Protein AF-A0AAE3B907-F1 (afdb_monomer_lite)

Structure (mmCIF, N/CA/C/O backbone):
data_AF-A0AAE3B907-F1
#
_entry.id   AF-A0AAE3B907-F1
#
loop_
_atom_site.group_PDB
_atom_site.id
_atom_site.type_symbol
_atom_site.label_atom_id
_atom_site.label_alt_id
_atom_site.label_comp_id
_atom_site.label_asym_id
_atom_site.label_entity_id
_atom_site.label_seq_id
_atom_site.pdbx_PDB_ins_code
_atom_site.Cartn_x
_atom_site.Cartn_y
_atom_site.Cartn_z
_atom_site.occupancy
_atom_site.B_iso_or_equiv
_atom_site.auth_seq_id
_atom_site.auth_comp_id
_atom_site.auth_asym_id
_atom_site.auth_atom_id
_atom_site.pdbx_PDB_model_num
ATOM 1 N N . MET A 1 1 ? 3.449 -10.486 8.007 1.00 78.25 1 MET A N 1
ATOM 2 C CA . MET A 1 1 ? 4.453 -10.487 6.914 1.00 78.25 1 MET A CA 1
ATOM 3 C C . MET A 1 1 ? 4.168 -9.301 5.990 1.00 78.25 1 MET A C 1
ATOM 5 O O . MET A 1 1 ? 3.165 -8.640 6.217 1.00 78.25 1 MET A O 1
ATOM 9 N N . ILE A 1 2 ? 5.030 -8.933 5.029 1.00 87.00 2 ILE A N 1
ATOM 10 C CA . ILE A 1 2 ? 4.695 -7.805 4.121 1.00 87.00 2 ILE A CA 1
ATOM 11 C C . ILE A 1 2 ? 3.463 -8.140 3.270 1.00 87.00 2 ILE A C 1
ATOM 13 O O . ILE A 1 2 ? 2.648 -7.266 3.025 1.00 87.00 2 ILE A O 1
ATOM 17 N N . GLU A 1 3 ? 3.284 -9.414 2.917 1.00 85.62 3 GLU A N 1
ATOM 18 C CA . GLU A 1 3 ? 2.104 -9.916 2.208 1.00 85.62 3 GLU A CA 1
ATOM 19 C C . GLU A 1 3 ? 0.814 -9.634 2.992 1.00 85.62 3 GLU A C 1
ATOM 21 O O . GLU A 1 3 ? -0.099 -9.031 2.441 1.00 85.62 3 GLU A O 1
ATOM 26 N N . ASP A 1 4 ? 0.783 -9.921 4.302 1.00 87.50 4 ASP A N 1
ATOM 27 C CA . ASP A 1 4 ? -0.350 -9.550 5.173 1.00 87.50 4 ASP A CA 1
ATOM 28 C C . ASP A 1 4 ? -0.641 -8.040 5.165 1.00 87.50 4 ASP A C 1
ATOM 30 O O . ASP A 1 4 ? -1.783 -7.618 5.336 1.00 87.50 4 ASP A O 1
ATOM 34 N N . LEU A 1 5 ? 0.398 -7.207 5.047 1.00 88.25 5 LEU A N 1
ATOM 35 C CA . LEU A 1 5 ? 0.244 -5.754 5.019 1.00 88.25 5 LEU A CA 1
ATOM 36 C C . LEU A 1 5 ? -0.354 -5.294 3.692 1.00 88.25 5 LEU A C 1
ATOM 38 O O . LEU A 1 5 ? -1.205 -4.410 3.696 1.00 88.25 5 LEU A O 1
ATOM 42 N N . ILE A 1 6 ? 0.076 -5.888 2.579 1.00 91.19 6 ILE A N 1
ATOM 43 C CA . ILE A 1 6 ? -0.492 -5.626 1.255 1.00 91.19 6 ILE A CA 1
ATOM 44 C C . ILE A 1 6 ? -1.951 -6.088 1.208 1.00 91.19 6 ILE A C 1
ATOM 46 O O . ILE A 1 6 ? -2.819 -5.331 0.782 1.00 91.19 6 ILE A O 1
ATOM 50 N N . GLU A 1 7 ? -2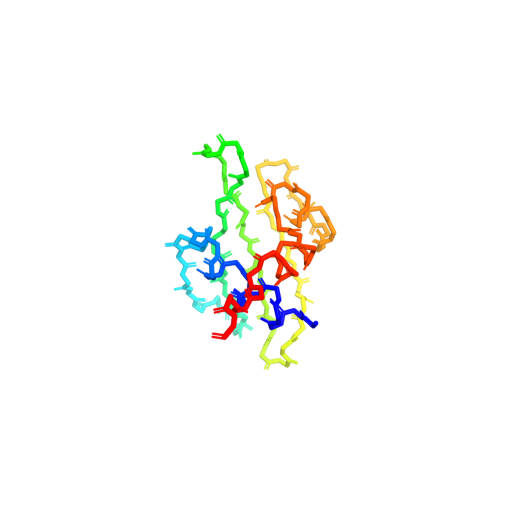.252 -7.277 1.728 1.00 91.81 7 GLU A N 1
ATOM 51 C CA . GLU A 1 7 ? -3.622 -7.784 1.846 1.00 91.81 7 GLU A CA 1
ATOM 52 C C . GLU A 1 7 ? -4.499 -6.854 2.701 1.00 91.81 7 GLU A C 1
ATOM 54 O O . GLU A 1 7 ? -5.617 -6.502 2.312 1.00 91.81 7 GLU A O 1
ATOM 59 N N . LEU A 1 8 ? -3.978 -6.388 3.841 1.00 90.50 8 LEU A N 1
ATOM 60 C CA . LEU A 1 8 ? -4.654 -5.405 4.686 1.00 90.50 8 LEU A CA 1
ATOM 61 C C . LEU A 1 8 ? -4.903 -4.093 3.934 1.00 90.50 8 LEU A C 1
ATOM 63 O O . LEU A 1 8 ? -5.999 -3.544 4.017 1.00 90.50 8 LEU A O 1
ATOM 67 N N . ALA A 1 9 ? -3.909 -3.602 3.195 1.00 90.62 9 ALA A N 1
ATOM 68 C CA . ALA A 1 9 ? -4.016 -2.378 2.414 1.00 90.62 9 ALA A CA 1
ATOM 69 C C . ALA A 1 9 ? -5.085 -2.492 1.313 1.00 90.62 9 ALA A C 1
ATOM 71 O O . ALA A 1 9 ? -5.861 -1.557 1.110 1.00 90.62 9 ALA A O 1
ATOM 72 N N . HIS A 1 10 ? -5.182 -3.645 0.646 1.00 92.19 10 HIS A N 1
ATOM 73 C CA . HIS A 1 10 ? -6.265 -3.927 -0.297 1.00 92.19 10 HIS A CA 1
ATOM 74 C C . HIS A 1 10 ? -7.627 -3.979 0.397 1.00 92.19 10 HIS A C 1
ATOM 76 O O . HIS A 1 10 ? -8.575 -3.353 -0.070 1.00 92.19 10 HIS A O 1
ATOM 82 N N . THR A 1 11 ? -7.718 -4.669 1.536 1.00 90.81 11 THR A N 1
ATOM 83 C CA . THR A 1 11 ? -8.961 -4.789 2.318 1.00 90.81 11 THR A CA 1
ATOM 84 C C . THR A 1 11 ? -9.468 -3.424 2.789 1.00 90.81 11 T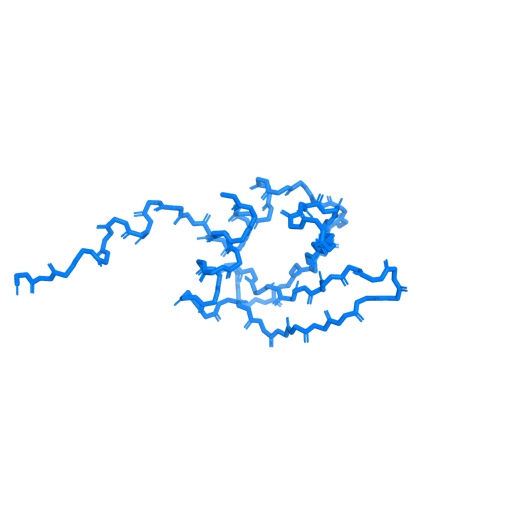HR A C 1
ATOM 86 O O . THR A 1 11 ? -10.670 -3.174 2.798 1.00 90.81 11 THR A O 1
ATOM 89 N N . GLN A 1 12 ? -8.555 -2.522 3.156 1.00 88.75 12 GLN A N 1
ATOM 90 C CA . GLN A 1 12 ? -8.871 -1.149 3.556 1.00 88.75 12 GLN A CA 1
ATOM 91 C C . GLN A 1 12 ? -9.061 -0.191 2.369 1.00 88.75 12 GLN A C 1
ATOM 93 O O . GLN A 1 12 ? -9.361 0.980 2.583 1.00 88.75 12 GLN A O 1
ATOM 98 N N . GLY A 1 13 ? -8.889 -0.658 1.127 1.00 89.44 13 GLY A N 1
ATOM 99 C CA . GLY A 1 13 ? -9.059 0.160 -0.075 1.00 89.44 13 GLY A CA 1
ATOM 100 C C . GLY A 1 13 ? -8.031 1.286 -0.224 1.00 89.44 13 GLY A C 1
ATOM 101 O O . GLY A 1 13 ? -8.278 2.235 -0.962 1.00 89.44 13 GLY A O 1
ATOM 102 N N . VAL A 1 14 ? -6.890 1.205 0.467 1.00 92.88 14 VAL A N 1
ATOM 103 C CA . VAL A 1 14 ? -5.826 2.221 0.387 1.00 92.88 14 VAL A CA 1
ATOM 104 C C . VAL A 1 14 ? -4.850 1.970 -0.761 1.00 92.88 14 VAL A C 1
ATOM 106 O O . VAL A 1 14 ? -4.095 2.872 -1.105 1.00 92.88 14 VAL A O 1
ATOM 109 N N . VAL A 1 15 ? -4.854 0.791 -1.392 1.00 94.75 15 VAL A N 1
ATOM 110 C CA . VAL A 1 15 ? -4.055 0.554 -2.609 1.00 94.75 15 VAL A CA 1
ATOM 111 C C . VAL A 1 15 ? -4.709 1.263 -3.795 1.00 94.75 15 VAL A C 1
ATOM 113 O O . VAL A 1 15 ? -5.806 0.901 -4.213 1.00 94.75 15 VAL A O 1
ATOM 116 N N . CYS A 1 16 ? -4.024 2.261 -4.348 1.00 93.44 16 CYS A N 1
ATOM 117 C CA . CYS A 1 16 ? -4.477 3.026 -5.508 1.00 93.44 16 CYS A CA 1
ATOM 118 C C . CYS A 1 16 ? -4.029 2.400 -6.833 1.00 93.44 16 CYS A C 1
ATOM 120 O O . CYS A 1 16 ? -4.766 2.430 -7.813 1.00 93.44 16 CYS A O 1
ATOM 122 N N . GLU A 1 17 ? -2.807 1.869 -6.870 1.00 93.94 17 GLU A N 1
ATOM 123 C CA . GLU A 1 17 ? -2.187 1.323 -8.077 1.00 93.94 17 GLU A CA 1
ATOM 124 C C . GLU A 1 17 ? -1.221 0.195 -7.706 1.00 93.94 17 GLU A C 1
ATOM 126 O O . GLU A 1 17 ? -0.610 0.201 -6.631 1.00 93.94 17 GLU A O 1
ATOM 131 N N . THR A 1 18 ? -1.078 -0.767 -8.614 1.00 93.69 18 THR A N 1
ATOM 132 C CA . THR A 1 18 ? -0.079 -1.832 -8.532 1.00 93.69 18 THR A CA 1
ATOM 133 C C . THR A 1 18 ? 0.613 -1.963 -9.881 1.00 93.69 18 THR A C 1
ATOM 135 O O . THR A 1 18 ? -0.049 -2.051 -10.916 1.00 93.69 18 THR A O 1
ATOM 138 N N . SER A 1 19 ? 1.939 -1.976 -9.875 1.00 93.75 19 SER A N 1
ATOM 139 C CA . SER A 1 19 ? 2.766 -2.128 -11.070 1.00 93.75 19 SER A CA 1
ATOM 140 C C . SER A 1 19 ? 4.010 -2.957 -10.754 1.00 93.75 19 SER A C 1
ATOM 142 O O . SER A 1 19 ? 4.312 -3.226 -9.596 1.00 93.75 19 SER A O 1
ATOM 144 N N . VAL A 1 20 ? 4.732 -3.399 -11.782 1.00 91.12 20 VAL A N 1
ATOM 145 C CA . VAL A 1 20 ? 6.023 -4.075 -11.607 1.00 91.12 20 VAL A CA 1
ATOM 146 C C . VAL A 1 20 ? 7.121 -3.077 -11.943 1.00 91.12 20 VAL A C 1
ATOM 148 O O . VAL A 1 20 ? 7.183 -2.554 -13.057 1.00 91.12 20 VAL A O 1
ATOM 151 N N . GLY A 1 21 ? 7.978 -2.799 -10.969 1.00 84.62 21 GLY A N 1
ATOM 152 C CA . GLY A 1 21 ? 9.120 -1.915 -11.112 1.00 84.62 21 GLY A CA 1
ATOM 153 C C . GLY A 1 21 ? 10.221 -2.520 -11.993 1.00 84.62 21 GLY A C 1
ATOM 154 O O . GLY A 1 21 ? 10.328 -3.741 -12.132 1.00 84.62 21 GLY A O 1
ATOM 155 N N . PRO A 1 22 ? 11.109 -1.681 -12.553 1.00 81.62 22 PRO A N 1
ATOM 156 C CA . PRO A 1 22 ? 12.170 -2.113 -13.471 1.00 81.62 22 PRO A CA 1
ATOM 157 C C . PRO A 1 22 ? 13.197 -3.060 -12.829 1.00 81.62 22 PRO A C 1
ATOM 159 O O . PRO A 1 22 ? 13.849 -3.828 -13.531 1.00 81.62 22 PRO A O 1
ATOM 162 N N . ASP A 1 23 ? 13.304 -3.047 -11.497 1.00 84.69 23 ASP A N 1
ATOM 163 C CA . ASP A 1 23 ? 14.179 -3.937 -10.722 1.00 84.69 23 ASP A CA 1
ATOM 164 C C . ASP A 1 23 ? 13.534 -5.312 -10.442 1.00 84.69 23 ASP A C 1
ATOM 166 O O . ASP A 1 23 ? 14.064 -6.103 -9.660 1.00 84.69 23 ASP A O 1
ATOM 170 N N . GLY A 1 24 ? 12.347 -5.574 -11.002 1.00 88.50 24 GLY A N 1
ATOM 171 C CA . GLY A 1 24 ? 11.543 -6.764 -10.719 1.00 88.50 24 GLY A CA 1
ATOM 172 C C . GLY A 1 24 ? 10.858 -6.743 -9.350 1.00 88.50 24 GLY A C 1
ATOM 173 O O . GLY A 1 24 ? 10.380 -7.777 -8.908 1.00 88.50 24 GLY A O 1
ATOM 174 N N . CYS A 1 25 ? 10.833 -5.603 -8.653 1.00 92.88 25 CYS A N 1
ATOM 175 C CA . CYS A 1 25 ? 10.026 -5.439 -7.442 1.00 92.88 25 CYS A CA 1
ATOM 176 C C . CYS A 1 25 ? 8.583 -5.098 -7.817 1.00 92.88 25 CYS A C 1
ATOM 178 O O . CYS A 1 25 ? 8.375 -4.284 -8.709 1.00 92.88 25 CYS A O 1
ATOM 180 N N . ASP A 1 26 ? 7.609 -5.619 -7.083 1.00 94.25 26 ASP A N 1
ATOM 181 C CA . ASP A 1 26 ? 6.229 -5.152 -7.176 1.00 94.25 26 ASP A CA 1
ATOM 182 C C . ASP A 1 26 ? 6.112 -3.793 -6.480 1.00 94.25 26 ASP A C 1
ATOM 184 O O . ASP A 1 26 ? 6.554 -3.618 -5.340 1.00 94.25 26 ASP A O 1
ATOM 188 N N . GLU A 1 27 ? 5.540 -2.814 -7.165 1.00 95.06 27 GLU A N 1
ATOM 189 C CA . GLU A 1 27 ? 5.311 -1.466 -6.667 1.00 95.06 27 GLU A CA 1
ATOM 190 C C . GLU A 1 27 ? 3.830 -1.268 -6.350 1.00 95.06 27 GLU A C 1
ATOM 192 O O . GLU A 1 27 ? 2.953 -1.479 -7.185 1.00 95.06 27 GLU A O 1
ATOM 197 N N . TYR A 1 28 ? 3.558 -0.823 -5.128 1.00 95.25 28 TYR A N 1
ATOM 198 C CA . TYR A 1 28 ? 2.227 -0.519 -4.624 1.00 95.25 28 TYR A CA 1
ATOM 199 C C . TYR A 1 28 ? 2.159 0.965 -4.292 1.00 95.25 28 TYR A C 1
ATOM 201 O O . TYR A 1 28 ? 2.969 1.475 -3.512 1.00 95.25 28 TYR A O 1
ATOM 209 N N . VAL A 1 29 ? 1.184 1.663 -4.863 1.00 95.56 29 VAL A N 1
ATOM 210 C CA . VAL A 1 29 ? 0.870 3.043 -4.489 1.00 95.56 29 VAL A CA 1
ATOM 211 C C . VAL A 1 29 ? -0.218 3.001 -3.429 1.00 95.56 29 VAL A C 1
ATOM 213 O O . VAL A 1 29 ? -1.320 2.525 -3.692 1.00 95.56 29 VAL A O 1
ATOM 216 N N . LEU A 1 30 ? 0.096 3.485 -2.231 1.00 95.75 30 LEU A N 1
ATOM 217 C CA . LEU A 1 30 ? -0.806 3.507 -1.084 1.00 95.75 30 LEU A CA 1
ATOM 218 C C . LEU A 1 30 ? -1.257 4.939 -0.803 1.00 95.75 30 LEU A C 1
ATOM 220 O O . LEU A 1 30 ? -0.416 5.834 -0.715 1.00 95.75 30 LEU A O 1
ATOM 224 N N . ALA A 1 31 ? -2.556 5.155 -0.625 1.00 95.25 31 ALA A N 1
ATOM 225 C CA . ALA A 1 31 ? -3.095 6.403 -0.106 1.00 95.25 31 ALA A CA 1
ATOM 226 C C . ALA A 1 31 ? -2.710 6.575 1.368 1.00 95.25 31 ALA A C 1
ATOM 228 O O . ALA A 1 31 ? -2.871 5.665 2.185 1.00 95.25 31 ALA A O 1
ATOM 229 N N . CYS A 1 32 ? -2.222 7.763 1.711 1.00 93.25 32 CYS A N 1
ATOM 230 C CA . CYS A 1 32 ? -2.038 8.155 3.098 1.00 93.25 32 CYS A CA 1
ATOM 231 C C . CYS A 1 32 ? -3.393 8.418 3.768 1.00 93.25 32 CYS A C 1
ATOM 233 O O . CYS A 1 32 ? -4.384 8.746 3.116 1.00 93.25 32 CYS A O 1
ATOM 235 N N . ALA A 1 33 ? -3.423 8.350 5.099 1.00 90.12 33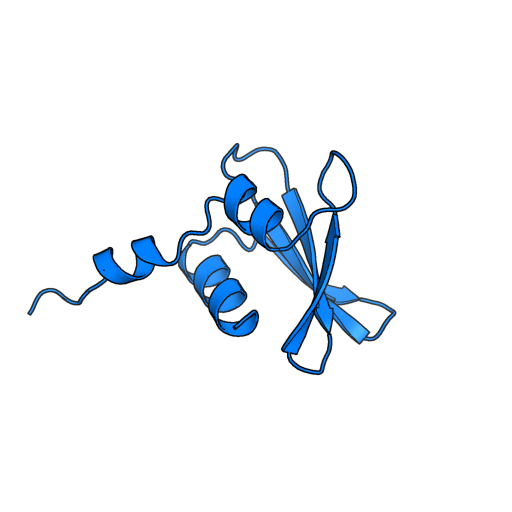 ALA A N 1
ATOM 236 C CA . ALA A 1 33 ? -4.615 8.635 5.898 1.00 90.12 33 ALA A CA 1
ATOM 237 C C . ALA A 1 33 ? -5.093 10.097 5.778 1.00 90.12 33 ALA A C 1
ATOM 239 O O . ALA A 1 33 ? -6.227 10.403 6.137 1.00 90.12 33 ALA A O 1
ATOM 240 N N . ASP A 1 34 ? -4.245 10.997 5.267 1.00 89.00 34 ASP A N 1
ATOM 241 C CA . ASP A 1 34 ? -4.630 12.370 4.932 1.00 89.00 34 ASP A CA 1
ATOM 242 C C . ASP A 1 34 ? -5.519 12.460 3.674 1.00 89.00 34 ASP A C 1
ATOM 244 O O . ASP A 1 34 ? -6.109 13.510 3.430 1.00 89.00 34 ASP A O 1
ATOM 248 N N . GLY A 1 35 ? -5.629 11.381 2.886 1.00 84.88 35 GLY A N 1
ATOM 249 C CA . GLY A 1 35 ? -6.402 11.314 1.643 1.00 84.88 35 GLY A CA 1
ATOM 250 C C . GLY A 1 35 ? -5.837 12.149 0.490 1.00 84.88 35 GLY A C 1
ATOM 251 O O . GLY A 1 35 ? -6.477 12.256 -0.555 1.00 84.88 35 GLY A O 1
ATOM 252 N N . VAL A 1 36 ? -4.663 12.757 0.667 1.00 87.56 36 VAL A N 1
ATOM 253 C CA . VAL A 1 36 ? -4.055 13.698 -0.284 1.00 87.56 36 VAL A CA 1
ATOM 254 C C . VAL A 1 36 ? -2.729 13.164 -0.799 1.00 87.56 36 VAL A C 1
ATOM 256 O O . VAL A 1 36 ? -2.424 13.292 -1.985 1.00 87.56 36 VAL A O 1
ATOM 259 N N . THR A 1 37 ? -1.918 12.585 0.084 1.00 93.06 37 THR A N 1
ATOM 260 C CA . THR A 1 37 ? -0.589 12.099 -0.266 1.00 93.06 37 THR A CA 1
ATOM 261 C C . THR A 1 37 ? -0.593 10.597 -0.512 1.00 93.06 37 THR A C 1
ATOM 263 O O . THR A 1 37 ? -1.513 9.872 -0.133 1.00 93.06 37 THR A O 1
ATOM 266 N N . THR A 1 38 ? 0.446 10.126 -1.199 1.00 95.62 38 THR A N 1
ATOM 267 C CA . THR A 1 38 ? 0.646 8.703 -1.455 1.00 95.62 38 THR A CA 1
ATOM 268 C C . THR A 1 38 ? 2.050 8.268 -1.065 1.00 95.62 38 THR A C 1
ATOM 270 O O . THR A 1 38 ? 3.001 9.059 -1.048 1.00 95.62 38 THR A O 1
ATOM 273 N N . VAL A 1 39 ? 2.175 6.982 -0.756 1.00 95.81 39 VAL A N 1
ATOM 274 C CA . VAL A 1 39 ? 3.442 6.291 -0.548 1.00 95.81 39 VAL A CA 1
ATOM 275 C C . VAL A 1 39 ? 3.620 5.259 -1.647 1.00 95.81 39 VAL A C 1
ATOM 277 O O . VAL A 1 39 ? 2.739 4.440 -1.888 1.00 95.81 39 VAL A O 1
ATOM 280 N N . ARG A 1 40 ? 4.791 5.260 -2.278 1.00 95.69 40 ARG A N 1
ATOM 281 C CA . ARG A 1 40 ? 5.231 4.177 -3.158 1.00 95.69 40 ARG A CA 1
ATOM 282 C C . ARG A 1 40 ? 5.993 3.151 -2.345 1.00 95.69 40 ARG A C 1
ATOM 284 O O . ARG A 1 40 ? 7.042 3.469 -1.791 1.00 95.69 40 ARG A O 1
ATOM 291 N N . LEU A 1 41 ? 5.469 1.939 -2.274 1.00 95.19 41 LEU A N 1
ATOM 292 C CA . LEU A 1 41 ? 6.046 0.802 -1.572 1.00 95.19 41 LEU A CA 1
ATOM 293 C C . LEU A 1 41 ? 6.550 -0.221 -2.592 1.00 95.19 41 LEU A C 1
ATOM 295 O O . LEU A 1 41 ? 5.777 -0.680 -3.420 1.00 95.19 41 LEU A O 1
ATOM 299 N N . CYS A 1 42 ? 7.820 -0.616 -2.507 1.00 95.12 42 CYS A N 1
ATOM 300 C CA . CYS A 1 42 ? 8.392 -1.667 -3.347 1.00 95.12 42 CYS A CA 1
ATOM 301 C C . CYS A 1 42 ? 8.587 -2.953 -2.530 1.00 95.12 42 CYS A C 1
ATOM 303 O O . CYS A 1 42 ? 9.258 -2.948 -1.487 1.00 95.12 42 CYS A O 1
ATOM 305 N N . VAL A 1 43 ? 8.066 -4.062 -3.042 1.00 94.06 43 VAL A N 1
ATOM 306 C CA . VAL A 1 43 ? 8.190 -5.408 -2.479 1.00 94.06 43 VAL A CA 1
ATOM 307 C C . VAL A 1 43 ? 9.023 -6.262 -3.427 1.00 94.06 43 VAL A C 1
ATOM 309 O O . VAL A 1 43 ? 8.826 -6.263 -4.635 1.00 94.06 43 VAL A O 1
ATOM 312 N N . ARG A 1 44 ? 10.017 -6.959 -2.887 1.00 93.38 44 ARG A N 1
ATOM 313 C CA . ARG A 1 44 ? 10.884 -7.855 -3.657 1.00 93.38 44 ARG A CA 1
ATOM 314 C C . ARG A 1 44 ? 10.114 -9.122 -4.064 1.00 93.38 44 ARG A C 1
ATOM 316 O O . ARG A 1 44 ? 9.227 -9.533 -3.317 1.00 93.38 44 ARG A O 1
ATOM 323 N N . PRO A 1 45 ? 10.538 -9.826 -5.130 1.00 89.81 45 PRO A N 1
ATOM 324 C CA . PRO A 1 45 ? 9.961 -11.118 -5.522 1.00 89.81 45 PRO A CA 1
ATOM 325 C C . PRO A 1 45 ? 9.971 -12.193 -4.430 1.00 89.81 45 PRO A C 1
ATOM 327 O O . PRO A 1 45 ? 9.200 -13.140 -4.489 1.00 89.81 45 PRO A O 1
ATOM 330 N N . ASP A 1 46 ? 10.863 -12.072 -3.440 1.00 90.06 46 ASP A N 1
ATOM 331 C CA . ASP A 1 46 ? 10.938 -12.977 -2.287 1.00 90.06 46 ASP A CA 1
ATOM 332 C C . ASP A 1 46 ? 9.918 -12.641 -1.182 1.00 90.06 46 ASP A C 1
ATOM 334 O O . ASP A 1 46 ? 10.020 -13.165 -0.071 1.00 90.06 46 ASP A O 1
ATOM 338 N N . GLY A 1 47 ? 8.965 -11.745 -1.461 1.00 88.00 47 GLY A N 1
ATOM 339 C CA . GLY A 1 47 ? 7.942 -11.323 -0.512 1.00 88.00 47 GLY A CA 1
ATOM 340 C C . GLY A 1 47 ? 8.523 -10.520 0.650 1.00 88.00 47 GLY A C 1
ATOM 341 O O . GLY A 1 47 ? 8.047 -10.629 1.779 1.00 88.00 47 GLY A O 1
ATOM 342 N N . ARG A 1 48 ? 9.590 -9.738 0.431 1.00 91.50 48 ARG A N 1
ATOM 343 C CA . ARG A 1 48 ? 10.182 -8.865 1.461 1.00 91.50 48 ARG A CA 1
ATOM 344 C C . ARG A 1 48 ? 10.090 -7.394 1.096 1.00 91.50 48 ARG A C 1
ATOM 346 O O . ARG A 1 48 ? 10.181 -7.005 -0.064 1.00 91.50 48 ARG A O 1
ATOM 353 N N . PHE A 1 49 ? 9.979 -6.558 2.124 1.00 92.94 49 PHE A N 1
ATOM 354 C CA . PHE A 1 49 ? 10.107 -5.111 1.982 1.00 92.94 49 PHE A CA 1
ATOM 355 C C . PHE A 1 49 ? 11.459 -4.750 1.347 1.00 92.94 49 PHE A C 1
ATOM 357 O O . PHE A 1 49 ? 12.505 -5.185 1.834 1.00 92.94 49 PHE A O 1
ATOM 364 N N . SER A 1 50 ? 11.425 -3.949 0.282 1.00 93.88 50 SER A N 1
ATOM 365 C CA . SER A 1 50 ? 12.622 -3.395 -0.357 1.00 93.88 50 SER A CA 1
ATOM 366 C C . SER A 1 50 ? 12.862 -1.962 0.112 1.00 93.88 50 SER A C 1
ATOM 368 O O . SER A 1 50 ? 13.879 -1.650 0.729 1.00 93.88 50 SER A O 1
ATOM 370 N N . ARG A 1 51 ? 11.898 -1.083 -0.178 1.00 94.38 51 ARG A N 1
ATOM 371 C CA . ARG A 1 51 ? 11.973 0.362 0.048 1.00 94.38 51 ARG A CA 1
ATOM 372 C C . ARG A 1 51 ? 10.578 0.967 0.002 1.00 94.38 51 ARG A C 1
ATOM 374 O O . ARG A 1 51 ? 9.670 0.392 -0.595 1.00 94.38 51 ARG A O 1
ATOM 381 N N . ALA A 1 52 ? 10.433 2.149 0.583 1.00 95.62 52 ALA A N 1
ATOM 382 C CA . ALA A 1 52 ? 9.258 2.976 0.386 1.00 95.62 52 ALA A CA 1
ATOM 383 C C . ALA A 1 52 ? 9.649 4.446 0.272 1.00 95.62 52 ALA A C 1
ATOM 385 O O . ALA A 1 52 ? 10.606 4.884 0.909 1.00 95.62 52 ALA A O 1
ATOM 386 N N . HIS A 1 53 ? 8.898 5.198 -0.523 1.00 95.75 53 HIS A N 1
ATOM 387 C CA . HIS A 1 53 ? 9.074 6.630 -0.716 1.00 95.75 53 HIS A CA 1
ATOM 388 C C . HIS A 1 53 ? 7.732 7.337 -0.560 1.00 95.75 53 HIS A C 1
ATOM 390 O O . HIS A 1 53 ? 6.777 7.032 -1.272 1.00 95.75 53 HIS A O 1
ATOM 396 N N . GLY A 1 54 ? 7.671 8.281 0.374 1.00 92.38 54 GLY A N 1
ATOM 397 C CA . GLY A 1 54 ? 6.586 9.252 0.477 1.00 92.38 54 GLY A CA 1
ATOM 398 C C . GLY A 1 54 ? 7.054 10.637 0.036 1.00 92.38 54 GLY A C 1
ATOM 399 O O . GLY A 1 54 ? 8.199 10.824 -0.379 1.00 92.38 54 GLY A O 1
ATOM 400 N N . ASN A 1 55 ? 6.188 11.636 0.193 1.00 87.00 55 ASN A N 1
ATOM 401 C CA . ASN A 1 55 ? 6.487 13.017 -0.200 1.00 87.00 55 ASN A CA 1
ATOM 402 C C . ASN A 1 55 ? 7.734 13.602 0.505 1.00 87.00 55 ASN A C 1
ATOM 404 O O . ASN A 1 55 ? 8.467 14.397 -0.072 1.00 87.00 55 ASN A O 1
ATOM 408 N N . ALA A 1 56 ? 8.001 13.179 1.745 1.00 83.81 56 ALA A N 1
ATOM 409 C CA . ALA A 1 56 ? 9.151 13.628 2.536 1.00 83.81 56 ALA A CA 1
ATOM 410 C C . ALA A 1 56 ? 10.446 12.824 2.281 1.00 83.81 56 ALA A C 1
ATOM 412 O O . ALA A 1 56 ? 11.466 13.097 2.912 1.00 83.81 56 ALA A O 1
ATOM 413 N N . GLY A 1 57 ? 10.419 11.833 1.382 1.00 92.69 57 GLY A N 1
ATOM 414 C CA . GLY A 1 57 ? 11.557 10.968 1.073 1.00 92.69 57 GLY A CA 1
ATOM 415 C C . GLY A 1 57 ? 11.354 9.516 1.508 1.00 92.69 57 GLY A C 1
ATOM 416 O O . GLY A 1 57 ? 10.231 9.009 1.531 1.00 92.69 57 GLY A O 1
ATOM 417 N N . SER A 1 58 ? 12.458 8.825 1.792 1.00 95.38 58 SER A N 1
ATOM 418 C CA . SER A 1 58 ? 12.448 7.395 2.112 1.00 95.38 58 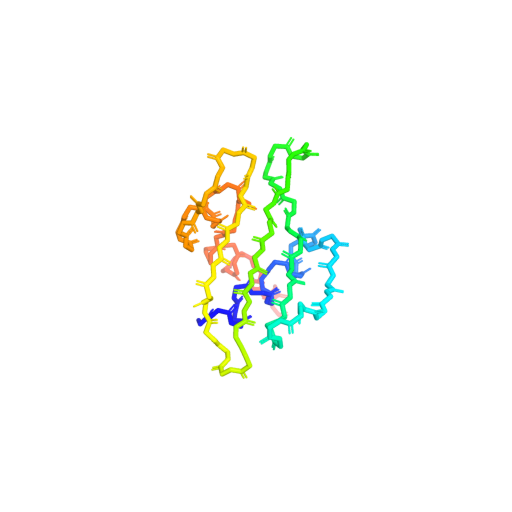SER A CA 1
ATOM 419 C C . SER A 1 58 ? 11.749 7.109 3.441 1.00 95.38 58 SER A C 1
ATOM 421 O O . SER A 1 58 ? 11.994 7.780 4.443 1.00 95.38 58 SER A O 1
ATOM 423 N N . LEU A 1 59 ? 10.918 6.071 3.458 1.00 95.38 59 LEU A N 1
ATOM 424 C CA . LEU A 1 59 ? 10.165 5.625 4.625 1.00 95.38 59 LEU A CA 1
ATOM 425 C C . LEU A 1 59 ? 10.542 4.187 4.986 1.00 95.38 59 LEU A C 1
ATOM 427 O O . LEU A 1 59 ? 10.717 3.328 4.122 1.00 95.38 59 LEU A O 1
ATOM 431 N N . SER A 1 60 ? 10.624 3.914 6.285 1.00 93.88 60 SER A N 1
ATOM 432 C CA . SER A 1 60 ? 10.625 2.548 6.815 1.00 93.88 60 SER A CA 1
ATOM 433 C C . SER A 1 60 ? 9.218 1.948 6.777 1.00 93.88 60 SER A C 1
ATOM 4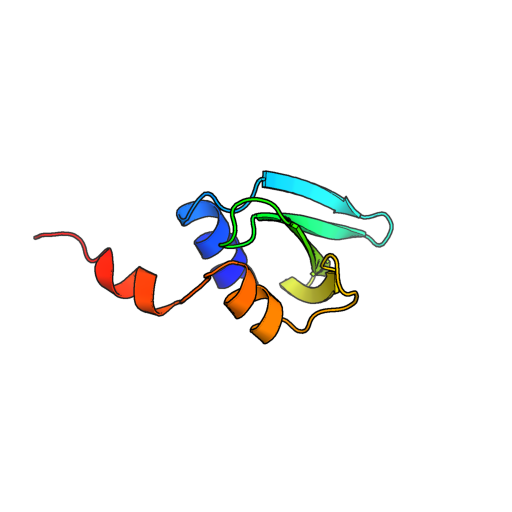35 O O . SER A 1 60 ? 8.226 2.675 6.770 1.00 93.88 60 SER A O 1
ATOM 437 N N . LEU A 1 61 ? 9.109 0.619 6.840 1.00 91.56 61 LEU A N 1
ATOM 438 C CA . LEU A 1 61 ? 7.811 -0.064 6.837 1.00 91.56 61 LEU A CA 1
ATOM 439 C C . LEU A 1 61 ? 6.875 0.403 7.968 1.00 91.56 61 LEU A C 1
ATOM 441 O O . LEU A 1 61 ? 5.687 0.603 7.741 1.00 91.56 61 LEU A O 1
ATOM 445 N N . GLY A 1 62 ? 7.410 0.636 9.171 1.00 91.88 62 GLY A N 1
ATOM 446 C CA . GLY A 1 62 ? 6.623 1.160 10.293 1.00 91.88 62 GLY A CA 1
ATOM 447 C C . GLY A 1 62 ? 6.091 2.574 10.037 1.00 91.88 62 GLY A C 1
ATOM 448 O O . GLY A 1 62 ? 4.960 2.881 10.404 1.00 91.88 62 GLY A O 1
ATOM 449 N N . GLN A 1 63 ? 6.865 3.418 9.345 1.00 93.69 63 GLN A N 1
ATOM 450 C CA . GLN A 1 63 ? 6.395 4.740 8.925 1.00 93.69 63 GLN A CA 1
ATOM 451 C C . GLN A 1 63 ? 5.325 4.635 7.841 1.00 93.69 63 GLN A C 1
ATOM 453 O O . GLN A 1 63 ? 4.338 5.352 7.937 1.00 93.69 63 GLN A O 1
ATOM 458 N N . VAL A 1 64 ? 5.468 3.722 6.869 1.00 93.50 64 VAL A N 1
ATOM 459 C CA . VAL A 1 64 ? 4.415 3.447 5.872 1.00 93.50 64 VAL A CA 1
ATOM 460 C C . VAL A 1 64 ? 3.107 3.082 6.567 1.00 93.50 64 VAL A C 1
ATOM 462 O O . VAL A 1 64 ? 2.070 3.661 6.256 1.00 93.50 64 VAL A O 1
ATOM 465 N N . MET A 1 65 ? 3.161 2.182 7.552 1.00 92.12 65 MET A N 1
ATOM 466 C CA . MET A 1 65 ? 1.976 1.795 8.316 1.00 92.12 65 MET A CA 1
ATOM 467 C C . MET A 1 65 ? 1.335 2.984 9.030 1.00 92.12 65 MET A C 1
ATOM 469 O O . MET A 1 65 ? 0.127 3.179 8.933 1.00 92.12 65 MET A O 1
ATOM 473 N N . ALA A 1 66 ? 2.144 3.805 9.702 1.00 91.62 66 ALA A N 1
ATOM 474 C CA . ALA A 1 66 ? 1.652 4.969 10.426 1.00 91.62 66 ALA A CA 1
ATOM 475 C C . ALA A 1 66 ? 1.001 6.009 9.497 1.00 91.62 66 ALA A C 1
ATOM 477 O O . ALA A 1 66 ? -0.093 6.483 9.795 1.00 91.62 66 ALA A O 1
ATOM 478 N N . VAL A 1 67 ? 1.633 6.347 8.365 1.00 93.19 67 VAL A N 1
ATOM 479 C CA . VAL A 1 67 ? 1.117 7.388 7.453 1.00 93.19 67 VAL A CA 1
ATOM 480 C C . VAL A 1 67 ? -0.062 6.911 6.608 1.00 93.19 67 VAL A C 1
ATOM 482 O O . VAL A 1 67 ? -0.932 7.714 6.289 1.00 93.19 67 VAL A O 1
ATOM 485 N N . CYS A 1 68 ? -0.133 5.616 6.284 1.00 91.69 68 CYS A N 1
ATOM 486 C CA . CYS A 1 68 ? -1.257 5.023 5.549 1.00 91.69 68 CYS A CA 1
ATOM 487 C C . CYS A 1 68 ? -2.400 4.570 6.471 1.00 91.69 68 CYS A C 1
ATOM 489 O O . CYS A 1 68 ? -3.382 4.014 5.994 1.00 91.69 68 CYS A O 1
ATOM 491 N N . GLY A 1 69 ? -2.280 4.763 7.792 1.00 90.19 69 GLY A N 1
ATOM 492 C CA . GLY A 1 69 ? -3.292 4.319 8.757 1.00 90.19 69 GLY A CA 1
ATOM 493 C C . GLY A 1 69 ? -3.445 2.795 8.850 1.00 90.19 69 GLY A C 1
ATOM 494 O O . GLY A 1 69 ? -4.447 2.305 9.370 1.00 90.19 69 GLY A O 1
ATOM 495 N N . LEU A 1 70 ? -2.456 2.030 8.375 1.00 88.19 70 LEU A N 1
ATOM 496 C CA . LEU A 1 70 ? -2.492 0.572 8.383 1.00 88.19 70 LEU A CA 1
ATOM 497 C C . LEU A 1 70 ? -2.228 0.061 9.797 1.00 88.19 70 LEU A C 1
ATOM 499 O O . LEU A 1 70 ? -1.127 0.182 10.338 1.00 88.19 70 LEU A O 1
ATOM 503 N N . SER A 1 71 ? -3.234 -0.576 10.383 1.00 82.69 71 SER A N 1
ATOM 504 C CA . SER A 1 71 ? -3.124 -1.213 11.689 1.00 82.69 71 SER A CA 1
ATOM 505 C C . SER A 1 71 ? -3.680 -2.624 11.646 1.00 82.69 71 SER A C 1
ATOM 507 O O . SER A 1 71 ? -4.834 -2.845 11.283 1.00 82.69 71 SER A O 1
ATOM 509 N N . TYR A 1 72 ? -2.879 -3.588 12.101 1.00 72.19 72 TYR A N 1
ATOM 510 C CA . TYR A 1 72 ? -3.334 -4.966 12.268 1.00 72.19 72 TYR A CA 1
ATOM 511 C C . TYR A 1 72 ? -4.453 -5.100 13.304 1.00 72.19 72 TYR A C 1
ATOM 513 O O . TYR A 1 72 ? -5.232 -6.045 13.215 1.00 72.19 72 TYR A O 1
ATOM 521 N N . ALA A 1 73 ? -4.588 -4.148 14.236 1.00 64.44 73 ALA A N 1
ATOM 522 C CA . ALA A 1 73 ? -5.694 -4.134 15.190 1.00 64.44 73 ALA A CA 1
ATOM 523 C C . ALA A 1 73 ? -7.060 -3.966 14.500 1.00 64.44 73 ALA A C 1
ATOM 525 O O . ALA A 1 73 ? -8.064 -4.446 15.017 1.00 64.44 73 ALA A O 1
ATOM 526 N N . ALA A 1 74 ? -7.102 -3.359 13.305 1.00 57.53 74 ALA A N 1
ATOM 527 C CA . ALA A 1 74 ? -8.328 -3.245 12.520 1.00 57.53 74 ALA A CA 1
ATOM 528 C C . ALA A 1 74 ? -8.835 -4.607 12.003 1.00 57.53 74 ALA A C 1
ATOM 530 O O . ALA A 1 74 ? -10.038 -4.757 11.806 1.00 57.53 74 ALA A O 1
ATOM 531 N N . ARG A 1 75 ? -7.961 -5.624 11.852 1.00 53.34 75 ARG A N 1
ATOM 532 C CA . ARG A 1 75 ? -8.390 -6.995 11.500 1.00 53.34 75 ARG A CA 1
ATOM 533 C C . ARG A 1 75 ? -9.227 -7.643 12.606 1.00 53.34 75 ARG A C 1
ATOM 535 O O . ARG A 1 75 ? -10.090 -8.457 12.304 1.00 53.34 75 ARG A O 1
ATOM 542 N N . THR A 1 76 ? -9.025 -7.265 13.869 1.00 49.41 76 THR A N 1
ATOM 543 C CA . THR A 1 76 ? -9.776 -7.831 15.003 1.00 49.41 76 THR A CA 1
ATOM 544 C C . THR A 1 76 ? -11.224 -7.329 15.054 1.00 49.41 76 THR A C 1
ATOM 546 O O . THR A 1 76 ? -12.095 -8.024 15.568 1.00 49.41 76 THR A O 1
ATOM 549 N N . SER A 1 77 ? -11.515 -6.160 14.475 1.00 46.53 77 SER A N 1
ATOM 550 C CA . SER A 1 77 ? -12.874 -5.597 14.427 1.00 46.53 77 SER A CA 1
ATOM 551 C C . SER A 1 77 ? -13.753 -6.200 13.326 1.00 46.53 77 SER A C 1
ATOM 553 O O . SER A 1 77 ? -14.961 -5.984 13.335 1.00 46.53 77 SER A O 1
ATOM 555 N N . ALA A 1 78 ? -13.169 -6.960 12.396 1.00 48.44 78 ALA A N 1
ATOM 556 C CA . ALA A 1 78 ? -13.879 -7.684 11.343 1.00 48.44 78 ALA A CA 1
ATOM 557 C C . ALA A 1 78 ? -14.053 -9.177 11.684 1.00 48.44 78 ALA A C 1
ATOM 559 O O . ALA A 1 78 ? -14.087 -10.025 10.793 1.00 48.44 78 ALA A O 1
ATOM 560 N N . ALA A 1 79 ? -14.146 -9.518 12.976 1.00 43.41 79 ALA A N 1
ATOM 561 C CA . ALA A 1 79 ? -14.638 -10.831 13.373 1.00 43.41 79 ALA A CA 1
ATOM 562 C C . ALA A 1 79 ? -16.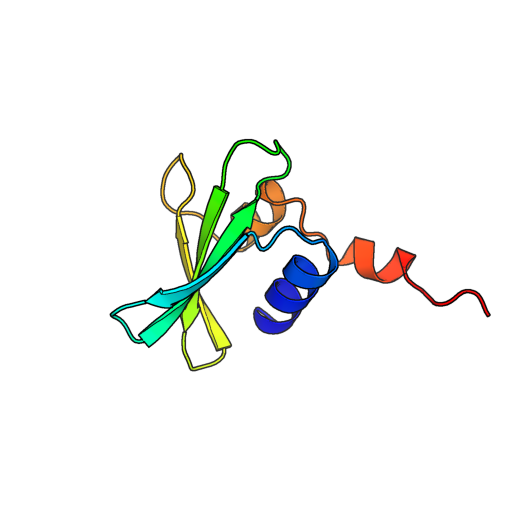087 -10.985 12.864 1.00 43.41 79 ALA A C 1
ATOM 564 O O . ALA A 1 79 ? -16.890 -10.069 13.067 1.00 43.41 79 ALA A O 1
ATOM 565 N N . PRO A 1 80 ? -16.437 -12.098 12.194 1.00 45.84 80 PRO A N 1
ATOM 566 C CA . PRO A 1 80 ? -17.796 -12.313 11.725 1.00 45.84 80 PRO A CA 1
ATOM 567 C C . PRO A 1 80 ? -18.736 -12.304 12.931 1.00 45.84 80 PRO A C 1
ATOM 569 O O . PRO A 1 80 ? -18.502 -12.989 13.929 1.00 45.84 80 PRO A O 1
ATOM 572 N N . ALA A 1 81 ? -19.790 -11.497 12.854 1.00 45.97 81 ALA A N 1
ATOM 573 C CA . ALA A 1 81 ? -20.909 -11.636 13.763 1.00 45.97 81 ALA A CA 1
ATOM 574 C C . ALA A 1 81 ? -21.584 -12.985 13.468 1.00 45.97 81 ALA A C 1
ATOM 576 O O . ALA A 1 81 ? -22.255 -13.091 12.449 1.00 45.97 81 ALA A O 1
ATOM 577 N N . ALA A 1 82 ? -21.351 -13.945 14.374 1.00 45.31 82 ALA A N 1
ATOM 578 C CA . ALA A 1 82 ? -22.067 -15.207 14.616 1.00 45.31 82 ALA A CA 1
ATOM 579 C C . ALA A 1 82 ? -22.286 -16.166 13.429 1.00 45.31 82 ALA A C 1
ATOM 581 O O . ALA A 1 82 ? -23.078 -15.856 12.515 1.00 45.31 82 ALA A O 1
#

pLDDT: mean 86.06, std 14.22, range [43.41, 95.81]

Foldseek 3Di:
DLVVQVVLQVVVVQFPDWDQDPVRWIWTWGQFPVNPWTKIWTAHPVRHGDWIATPVGTDDPVRNCVRRVPDPVVVVVPDDDD

Secondary structure (DSSP, 8-state):
-HHHHHHHHHHTT-EEEEEE-TTS-EEEEEE-TTSS-EEEEEEETTTEEEEEEETTEEE-HHHHHHHTT--THHHHTT----

Organism: Rhodococcus hoagii (NCBI:txid43767)

Radius of gyration: 12.86 Å; chains: 1; bounding box: 36×29×29 Å

Sequence (82 aa):
MIEDLIELAHTQGVVCETSVGPDGCDEYVLACADGVTTVRLCVRPDGRFSRAHGNAGSLSLGQVMAVCGLSYAARTSAAPAA